Protein AF-A0A173MJW6-F1 (afdb_monomer_lite)

Secondary structure (DSSP, 8-state):
--HHHHHHHHHHHHHHHHHHHHHHHHHHSSPPPPHHHHHHHHHHHHHHHHHHH-HHHHHHHHHHHHHHHHTTSS--SSS----PPEEEETTEEEEPPPP-HHHHHHHHHHHHHHHHHHHHHHHHHHHGGG-

Organism: NCBI:txid477680

Sequence (131 aa):
MNKKTLFRYIPFVIIVIIHLYAWVVIATTDKEPAIGQWAALLLIGVNLLLYIKKMAYGLLATAIILVLSSLSIIEIYAHTITGSFFVRIGQLELATPHIQWRSVGLLVLYCILNFNYWIELYADYKYGENK

Foldseek 3Di:
DDPLLVLLCVLLVVLVVQQVVLVVVCVVDVDDDDPLSVVLVVLSVVLVVVCVVPVVSSLVSSLVSLVCVQLVVHPSHNDDDPDWDWDDDDPDTDTRRDGPVVSVVSSVSSCVSCVVVVVVVVCCVPVVVPD

Structure (mmCIF, N/CA/C/O backbone):
data_AF-A0A173MJW6-F1
#
_entry.id   AF-A0A173MJW6-F1
#
loop_
_atom_site.group_PDB
_atom_site.id
_atom_site.type_symbol
_atom_site.label_atom_id
_atom_site.label_alt_id
_atom_site.label_comp_id
_atom_site.label_asym_id
_atom_site.label_entity_id
_atom_site.label_seq_id
_atom_site.pdbx_PDB_ins_code
_atom_site.Cartn_x
_atom_site.Cartn_y
_atom_site.Cartn_z
_atom_site.occupancy
_atom_site.B_iso_or_equiv
_atom_site.auth_seq_id
_atom_site.auth_comp_id
_atom_site.auth_asym_id
_atom_site.auth_atom_id
_atom_site.pdbx_PDB_model_num
ATOM 1 N N . MET A 1 1 ? -24.423 -1.540 4.050 1.00 59.28 1 MET A N 1
ATOM 2 C CA . MET A 1 1 ? -23.080 -0.987 4.346 1.00 59.28 1 MET A CA 1
ATOM 3 C C . MET A 1 1 ? -23.180 0.532 4.388 1.00 59.28 1 MET A C 1
ATOM 5 O O . MET A 1 1 ? -23.776 1.101 3.483 1.00 59.28 1 MET A O 1
ATOM 9 N N . ASN A 1 2 ? -22.696 1.185 5.447 1.00 78.62 2 ASN A N 1
ATOM 10 C CA . ASN A 1 2 ? -22.814 2.641 5.585 1.00 78.62 2 ASN A CA 1
ATOM 11 C C . ASN A 1 2 ? -21.911 3.339 4.548 1.00 78.62 2 ASN A C 1
ATOM 13 O O . ASN A 1 2 ? -20.800 2.8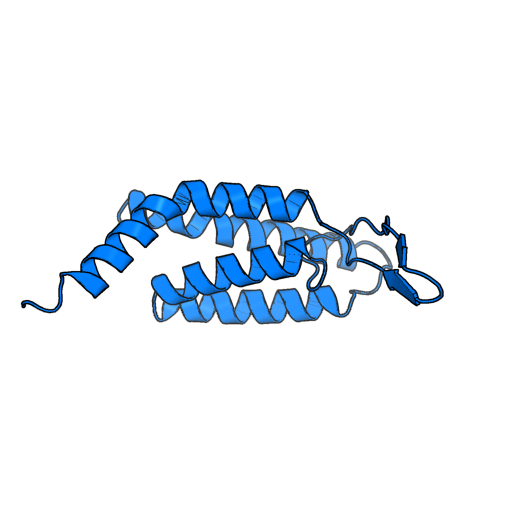66 4.302 1.00 78.62 2 ASN A O 1
ATOM 17 N N . LYS A 1 3 ? -22.353 4.447 3.934 1.00 76.12 3 LYS A N 1
ATOM 18 C CA . LYS A 1 3 ? -21.596 5.124 2.856 1.00 76.12 3 LYS A CA 1
ATOM 19 C C . LYS A 1 3 ? -20.171 5.467 3.302 1.00 76.12 3 LYS A C 1
ATOM 21 O O . LYS A 1 3 ? -19.225 5.223 2.566 1.00 76.12 3 LYS A O 1
ATOM 26 N N . LYS A 1 4 ? -20.010 5.928 4.547 1.00 79.25 4 LYS A N 1
ATOM 27 C CA . LYS A 1 4 ? -18.705 6.241 5.160 1.00 79.25 4 LYS A CA 1
ATOM 28 C C . LYS A 1 4 ? -17.752 5.043 5.193 1.00 79.25 4 LYS A C 1
ATOM 30 O O . LYS A 1 4 ? -16.555 5.213 5.015 1.00 79.25 4 LYS A O 1
ATOM 35 N N . THR A 1 5 ? -18.279 3.838 5.395 1.00 80.81 5 THR A N 1
ATOM 36 C CA . THR A 1 5 ? -17.494 2.600 5.430 1.00 80.81 5 THR A CA 1
ATOM 37 C C . THR A 1 5 ? -16.980 2.238 4.038 1.00 80.81 5 THR A C 1
ATOM 39 O O . THR A 1 5 ? -15.841 1.809 3.922 1.00 80.81 5 THR A O 1
ATOM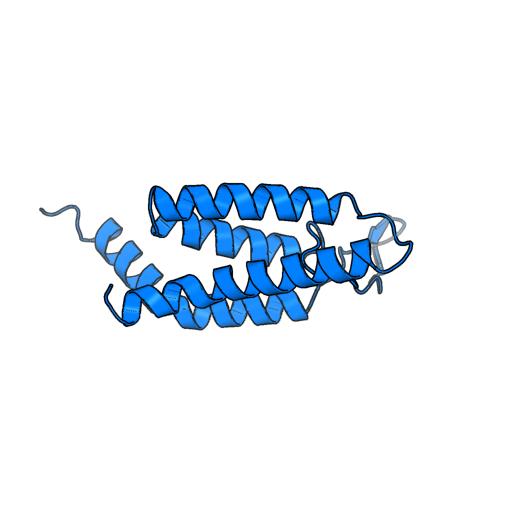 42 N N . LEU A 1 6 ? -17.760 2.492 2.979 1.00 86.50 6 LEU A N 1
ATOM 43 C CA . LEU A 1 6 ? -17.339 2.250 1.594 1.00 86.50 6 LEU A CA 1
ATOM 44 C C . LEU A 1 6 ? -16.127 3.112 1.199 1.00 86.50 6 LEU A C 1
ATOM 46 O O . LEU A 1 6 ? -15.181 2.593 0.612 1.00 86.50 6 LEU A O 1
ATOM 50 N N . PHE A 1 7 ? -16.117 4.398 1.576 1.00 88.69 7 PHE A N 1
ATOM 51 C CA . PHE A 1 7 ? -15.001 5.307 1.268 1.00 88.69 7 PHE A CA 1
ATOM 52 C C . PHE A 1 7 ? -13.658 4.838 1.851 1.00 88.69 7 PHE A C 1
ATOM 54 O O . PHE A 1 7 ? -12.612 5.101 1.264 1.00 88.69 7 PHE A O 1
ATOM 61 N N . ARG A 1 8 ? -13.679 4.083 2.957 1.00 90.62 8 ARG A N 1
ATOM 62 C CA . ARG A 1 8 ? -12.469 3.556 3.610 1.00 90.62 8 ARG A CA 1
ATOM 63 C C . ARG A 1 8 ? -11.777 2.462 2.788 1.00 90.62 8 ARG A C 1
ATOM 65 O O . ARG A 1 8 ? -10.568 2.289 2.900 1.00 90.62 8 ARG A O 1
ATOM 72 N N . TYR A 1 9 ? -12.510 1.755 1.926 1.00 93.31 9 TYR A N 1
ATOM 73 C CA . TYR A 1 9 ? -11.941 0.720 1.054 1.00 93.31 9 TYR A CA 1
ATOM 74 C C . TYR A 1 9 ? -11.323 1.278 -0.227 1.00 93.31 9 TYR A C 1
ATOM 76 O O . TYR A 1 9 ? -10.554 0.572 -0.874 1.00 93.31 9 TYR A O 1
ATOM 84 N N . ILE A 1 10 ? -11.631 2.527 -0.597 1.00 93.94 10 ILE A N 1
ATOM 85 C CA . ILE A 1 10 ? -11.200 3.121 -1.870 1.00 93.94 10 ILE A CA 1
ATOM 86 C C . ILE A 1 10 ? -9.685 2.991 -2.092 1.00 93.94 10 ILE A C 1
ATOM 88 O O . ILE A 1 10 ? -9.309 2.509 -3.160 1.00 93.94 10 ILE A O 1
ATOM 92 N N . PRO A 1 11 ? -8.803 3.327 -1.128 1.00 94.75 11 PRO A N 1
ATOM 93 C CA . PRO A 1 11 ? -7.363 3.201 -1.345 1.00 94.75 11 PRO A CA 1
ATOM 94 C C . PRO A 1 11 ? -6.935 1.767 -1.661 1.00 94.75 11 PRO A C 1
ATOM 96 O O . PRO A 1 11 ? -6.148 1.546 -2.575 1.00 94.75 11 PRO A O 1
ATOM 99 N N . PHE A 1 12 ? -7.492 0.785 -0.950 1.00 96.38 12 PHE A N 1
ATOM 100 C CA . PHE A 1 12 ? -7.180 -0.621 -1.185 1.00 96.38 12 PHE A CA 1
ATOM 101 C C . PHE A 1 12 ? -7.689 -1.100 -2.548 1.00 96.38 12 PHE A C 1
ATOM 103 O O . PHE A 1 12 ? -6.947 -1.739 -3.288 1.00 96.38 12 PHE A O 1
ATOM 110 N N . VAL A 1 13 ? -8.919 -0.737 -2.920 1.00 96.56 13 VAL A N 1
ATOM 111 C CA . VAL A 1 13 ? -9.492 -1.082 -4.230 1.00 96.56 13 VAL A CA 1
ATOM 112 C C . VAL A 1 13 ? -8.651 -0.500 -5.367 1.00 96.56 13 VAL A C 1
ATOM 114 O O . VAL A 1 13 ? -8.372 -1.201 -6.336 1.00 96.56 13 VAL A O 1
ATOM 117 N N . ILE A 1 14 ? -8.190 0.748 -5.236 1.00 96.69 14 ILE A N 1
ATOM 118 C CA . ILE A 1 14 ? -7.301 1.373 -6.222 1.00 96.69 14 ILE A CA 1
ATOM 119 C C . ILE A 1 14 ? -5.988 0.586 -6.349 1.00 96.69 14 ILE A C 1
ATOM 121 O O . ILE A 1 14 ? -5.573 0.297 -7.469 1.00 96.69 14 ILE A O 1
ATOM 125 N N . ILE A 1 15 ? -5.362 0.189 -5.234 1.00 96.38 15 ILE A N 1
ATOM 126 C CA . ILE A 1 15 ? -4.137 -0.634 -5.251 1.00 96.38 15 ILE A CA 1
ATOM 127 C C . ILE A 1 15 ? -4.379 -1.958 -5.981 1.00 96.38 15 ILE A C 1
ATOM 129 O O . ILE A 1 15 ? -3.576 -2.334 -6.832 1.00 96.38 15 ILE A O 1
ATOM 133 N N . VAL A 1 16 ? -5.487 -2.646 -5.684 1.00 97.31 16 VAL A N 1
ATOM 134 C CA . VAL A 1 16 ? -5.846 -3.913 -6.339 1.00 97.31 16 VAL A CA 1
ATOM 135 C C . VAL A 1 16 ? -6.001 -3.717 -7.845 1.00 97.31 16 VAL A C 1
ATOM 137 O O . VAL A 1 16 ? -5.412 -4.470 -8.613 1.00 97.31 16 VAL A O 1
ATOM 140 N N . ILE A 1 17 ? -6.736 -2.691 -8.281 1.00 97.38 17 ILE A N 1
ATOM 141 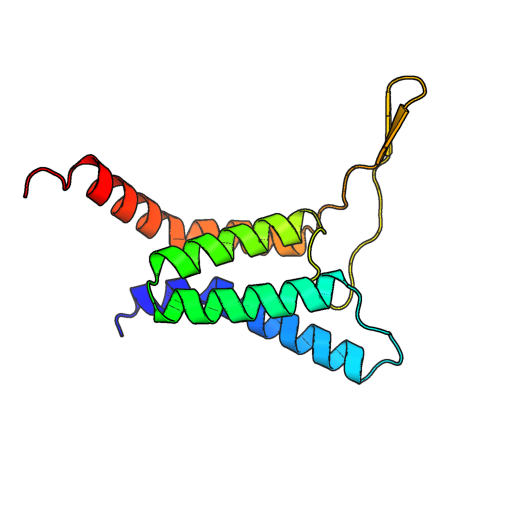C CA . ILE A 1 17 ? -6.948 -2.406 -9.708 1.00 97.38 17 ILE A CA 1
ATOM 142 C C . ILE A 1 17 ? -5.620 -2.104 -10.412 1.00 97.38 17 ILE A C 1
ATOM 144 O O . ILE A 1 17 ? -5.350 -2.665 -11.472 1.00 97.38 17 ILE A O 1
ATOM 148 N N . ILE A 1 18 ? -4.778 -1.251 -9.821 1.00 96.12 18 ILE A N 1
ATOM 149 C CA . ILE A 1 18 ? -3.463 -0.900 -10.375 1.00 96.12 18 ILE A CA 1
ATOM 150 C C . ILE A 1 18 ? -2.580 -2.143 -10.496 1.00 96.12 18 ILE A C 1
ATOM 152 O O . ILE A 1 18 ? -1.939 -2.341 -11.527 1.00 96.12 18 ILE A O 1
ATOM 156 N N . HIS A 1 19 ? -2.565 -2.990 -9.468 1.00 96.19 19 HIS A N 1
ATOM 157 C CA . HIS A 1 19 ? -1.733 -4.184 -9.460 1.00 96.19 19 HIS A CA 1
ATOM 158 C C . HIS A 1 19 ? -2.231 -5.243 -10.448 1.00 96.19 19 HIS A C 1
ATOM 160 O O . HIS A 1 19 ? -1.431 -5.827 -11.172 1.00 96.19 19 HIS A O 1
ATOM 166 N N . LEU A 1 20 ? -3.547 -5.448 -10.555 1.00 96.81 20 LEU A N 1
ATOM 167 C CA . LEU A 1 20 ? -4.129 -6.321 -11.578 1.00 96.81 20 LEU A CA 1
ATOM 168 C C . LEU A 1 20 ? -3.810 -5.820 -12.987 1.00 96.81 20 LEU A C 1
ATOM 170 O O . LEU A 1 20 ? -3.426 -6.610 -13.843 1.00 96.81 20 LEU A O 1
ATOM 174 N N . TYR A 1 21 ? -3.907 -4.510 -13.220 1.00 95.75 21 TYR A N 1
ATOM 175 C CA . TYR A 1 21 ? -3.484 -3.916 -14.484 1.00 95.75 21 TYR A CA 1
ATOM 176 C C . TYR A 1 21 ? -1.997 -4.172 -14.757 1.00 95.75 21 TYR A C 1
ATOM 178 O O . TYR A 1 21 ? -1.635 -4.514 -15.881 1.00 95.75 21 TYR A O 1
ATOM 186 N N . ALA A 1 22 ? -1.138 -4.072 -13.737 1.00 93.94 22 ALA A N 1
ATOM 187 C CA . ALA A 1 22 ? 0.276 -4.386 -13.889 1.00 93.94 22 ALA A CA 1
ATOM 188 C C . ALA A 1 22 ? 0.490 -5.837 -14.346 1.00 93.94 22 ALA A C 1
ATOM 190 O O . ALA A 1 22 ? 1.212 -6.062 -15.314 1.00 93.94 22 ALA A O 1
ATOM 191 N N . TRP A 1 23 ? -0.205 -6.794 -13.725 1.00 95.06 23 TRP A N 1
ATOM 192 C CA . TRP A 1 23 ? -0.183 -8.202 -14.128 1.00 95.06 23 TRP A CA 1
ATOM 193 C C . TRP A 1 23 ? -0.676 -8.431 -15.554 1.00 95.06 23 TRP A C 1
ATOM 195 O O . TRP A 1 23 ? -0.075 -9.219 -16.275 1.00 95.06 23 TRP A O 1
ATOM 205 N N . VAL A 1 24 ? -1.722 -7.725 -15.992 1.00 95.25 24 VAL A N 1
ATOM 206 C CA . VAL A 1 24 ? -2.192 -7.800 -17.385 1.00 95.25 24 VAL A CA 1
ATOM 207 C C . VAL A 1 24 ? -1.112 -7.311 -18.351 1.00 95.25 24 VAL A C 1
ATOM 209 O O . VAL A 1 24 ? -0.854 -7.965 -19.358 1.00 95.25 24 VAL A O 1
ATOM 212 N N . VAL A 1 25 ? -0.441 -6.197 -18.045 1.00 94.06 25 VAL A N 1
ATOM 213 C CA . VAL A 1 25 ? 0.663 -5.686 -18.875 1.00 94.06 25 VAL A CA 1
ATOM 214 C C . VAL A 1 25 ? 1.816 -6.687 -18.929 1.00 94.06 25 VAL A C 1
ATOM 216 O O . VAL A 1 25 ? 2.343 -6.945 -20.004 1.00 94.06 25 VAL A O 1
ATOM 219 N N . ILE A 1 26 ? 2.189 -7.291 -17.802 1.00 92.81 26 ILE A N 1
ATOM 220 C CA . ILE A 1 26 ? 3.262 -8.297 -17.739 1.00 92.81 26 ILE A CA 1
ATOM 221 C C . ILE A 1 26 ? 2.873 -9.574 -18.480 1.00 92.81 26 ILE A C 1
ATOM 223 O O . ILE A 1 26 ? 3.703 -10.165 -19.141 1.00 92.81 26 ILE A O 1
ATOM 227 N N . ALA A 1 27 ? 1.613 -9.998 -18.419 1.00 92.62 27 ALA A N 1
ATOM 228 C CA . ALA A 1 27 ? 1.157 -11.176 -19.153 1.00 92.62 27 ALA A CA 1
ATOM 229 C C . ALA A 1 27 ? 1.080 -10.944 -20.674 1.00 92.62 27 ALA A C 1
ATOM 231 O O . ALA A 1 27 ? 1.077 -11.903 -21.439 1.00 92.62 27 ALA A O 1
ATOM 232 N N . THR A 1 28 ? 0.969 -9.685 -21.112 1.00 94.19 28 THR A N 1
ATOM 233 C CA . THR A 1 28 ? 0.818 -9.302 -22.531 1.00 94.19 28 THR A CA 1
ATOM 234 C C . THR A 1 28 ? 2.091 -8.736 -23.157 1.00 94.19 28 THR A C 1
ATOM 236 O O . THR A 1 28 ? 2.145 -8.552 -24.370 1.00 94.19 28 THR A O 1
ATOM 239 N N . THR A 1 29 ? 3.114 -8.458 -22.353 1.00 88.12 29 THR A N 1
ATOM 240 C CA . THR A 1 29 ? 4.450 -8.074 -22.813 1.00 88.12 29 THR A CA 1
ATOM 241 C C . THR A 1 29 ? 5.409 -9.182 -22.401 1.00 88.12 29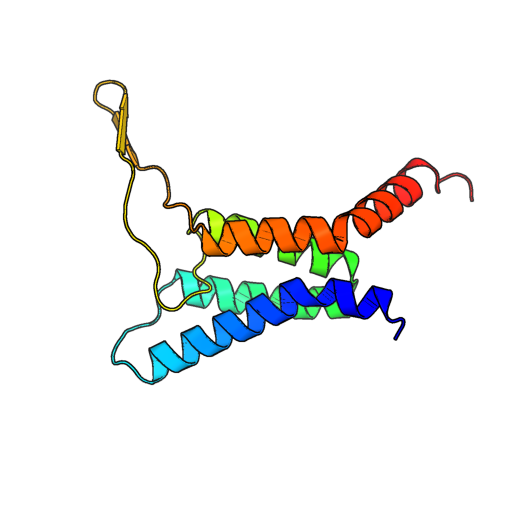 THR A C 1
ATOM 243 O O . THR A 1 29 ? 5.243 -9.716 -21.320 1.00 88.12 29 THR A O 1
ATOM 246 N N . ASP A 1 30 ? 6.414 -9.542 -23.203 1.00 82.12 30 ASP A N 1
ATOM 247 C CA . ASP A 1 30 ? 7.386 -10.611 -22.870 1.00 82.12 30 ASP A CA 1
ATOM 248 C C . ASP A 1 30 ? 8.346 -10.230 -21.714 1.00 82.12 30 ASP A C 1
ATOM 250 O O . ASP A 1 30 ? 9.543 -10.514 -21.733 1.00 82.12 30 ASP A O 1
ATOM 254 N N . LYS A 1 31 ? 7.846 -9.501 -20.715 1.00 84.38 31 LYS A N 1
ATOM 255 C CA . LYS A 1 31 ? 8.555 -9.093 -19.513 1.00 84.38 31 LYS A CA 1
ATOM 256 C C . LYS A 1 31 ? 8.292 -10.105 -18.417 1.00 84.38 31 LYS A C 1
ATOM 258 O O . LYS A 1 31 ? 7.151 -10.457 -18.139 1.00 84.38 31 LYS A O 1
ATOM 263 N N . GLU A 1 32 ? 9.349 -10.505 -17.731 1.00 87.38 32 GLU A N 1
ATOM 264 C CA . GLU A 1 32 ? 9.214 -11.344 -16.549 1.00 87.38 32 GLU A CA 1
ATOM 265 C C . GLU A 1 32 ? 8.780 -10.508 -15.330 1.00 87.38 32 GLU A C 1
ATOM 267 O O . GLU A 1 32 ? 9.250 -9.376 -15.157 1.00 87.38 32 GLU A O 1
ATOM 272 N N . PRO A 1 33 ? 7.888 -11.035 -14.470 1.00 88.44 33 PRO A N 1
ATOM 273 C CA . PRO A 1 33 ? 7.484 -10.356 -13.248 1.00 88.44 33 PRO A CA 1
ATOM 274 C C . PRO A 1 33 ? 8.649 -10.261 -12.260 1.00 88.44 33 PRO A C 1
ATOM 276 O O . PRO A 1 33 ? 9.292 -11.258 -11.925 1.00 88.44 33 PRO A O 1
ATOM 279 N N . ALA A 1 34 ? 8.880 -9.063 -11.729 1.00 88.62 34 ALA A N 1
ATOM 280 C CA . ALA A 1 34 ? 9.902 -8.847 -10.714 1.00 88.62 34 ALA A CA 1
ATOM 281 C C . ALA A 1 34 ? 9.504 -9.486 -9.371 1.00 88.62 34 ALA A C 1
ATOM 283 O O . ALA A 1 34 ? 8.323 -9.597 -9.029 1.00 88.62 34 ALA A O 1
ATOM 284 N N . ILE A 1 35 ? 10.493 -9.827 -8.536 1.00 90.12 35 ILE A N 1
ATOM 285 C CA . ILE A 1 35 ? 10.264 -10.358 -7.176 1.00 90.12 35 ILE A CA 1
ATOM 286 C C . ILE A 1 35 ? 9.364 -9.414 -6.355 1.00 90.12 35 ILE A C 1
ATOM 288 O O . ILE A 1 35 ? 8.489 -9.868 -5.616 1.00 90.12 35 ILE A O 1
ATOM 292 N N . GLY A 1 36 ? 9.523 -8.098 -6.532 1.00 91.75 36 GLY A N 1
ATOM 293 C CA . GLY A 1 36 ? 8.702 -7.086 -5.865 1.00 91.75 36 GLY A CA 1
ATOM 294 C C . GLY A 1 36 ? 7.211 -7.154 -6.219 1.00 91.75 36 GLY A C 1
ATOM 295 O O . GLY A 1 36 ? 6.380 -6.782 -5.389 1.00 91.75 36 GLY A O 1
ATOM 296 N N . GLN A 1 37 ? 6.855 -7.662 -7.403 1.00 93.50 37 GLN A N 1
ATOM 297 C CA . GLN A 1 37 ? 5.463 -7.827 -7.834 1.00 93.50 37 GLN A CA 1
ATOM 298 C C . GLN A 1 37 ? 4.829 -9.074 -7.218 1.00 93.50 37 GLN A C 1
ATOM 300 O O . GLN A 1 37 ? 3.685 -9.021 -6.771 1.00 93.50 37 GLN A O 1
ATOM 305 N N . TRP A 1 38 ? 5.586 -10.168 -7.093 1.00 94.75 38 TRP A N 1
ATOM 306 C CA . TRP A 1 38 ? 5.150 -11.346 -6.337 1.00 94.75 38 TRP A CA 1
ATOM 307 C C . TRP A 1 38 ? 4.939 -11.026 -4.854 1.00 94.75 38 TRP A C 1
ATOM 309 O O . TRP A 1 38 ? 3.926 -11.416 -4.269 1.00 94.75 38 TRP A O 1
ATOM 319 N N . ALA A 1 39 ? 5.856 -10.261 -4.253 1.00 95.50 39 ALA A N 1
ATOM 320 C CA . ALA A 1 39 ? 5.716 -9.790 -2.878 1.00 95.50 39 ALA A CA 1
ATOM 321 C C . ALA A 1 39 ? 4.474 -8.897 -2.703 1.00 95.50 39 ALA A C 1
ATOM 323 O O . ALA A 1 39 ? 3.716 -9.070 -1.745 1.00 95.50 39 ALA A O 1
ATOM 324 N N . ALA A 1 40 ? 4.227 -7.980 -3.647 1.00 96.00 40 ALA A N 1
ATOM 325 C CA . ALA A 1 40 ? 3.026 -7.149 -3.653 1.00 96.00 40 ALA A CA 1
ATOM 326 C C . ALA A 1 40 ? 1.742 -7.990 -3.752 1.00 96.00 40 ALA A C 1
ATOM 328 O O . ALA A 1 40 ? 0.809 -7.751 -2.984 1.00 96.00 40 ALA A O 1
ATOM 329 N N . LEU A 1 41 ? 1.706 -9.003 -4.625 1.00 96.50 41 LEU A N 1
ATOM 330 C CA . LEU A 1 41 ? 0.557 -9.897 -4.783 1.00 96.50 41 LEU A CA 1
ATOM 331 C C . LEU A 1 41 ? 0.221 -10.622 -3.473 1.00 96.50 41 LEU A C 1
ATOM 333 O O . LEU A 1 41 ? -0.935 -10.627 -3.040 1.00 96.50 41 LEU A O 1
ATOM 337 N N . LEU A 1 42 ? 1.238 -11.181 -2.807 1.00 97.44 42 LEU A N 1
ATOM 338 C CA . LEU A 1 42 ? 1.072 -11.856 -1.520 1.00 97.44 42 LEU A CA 1
ATOM 339 C C . LEU A 1 42 ? 0.557 -10.893 -0.443 1.00 97.44 42 LEU A C 1
ATOM 341 O O . LEU A 1 42 ? -0.399 -11.215 0.263 1.00 97.44 42 LEU A O 1
ATOM 345 N N . LEU A 1 43 ? 1.138 -9.693 -0.344 1.00 97.44 43 LEU A N 1
ATOM 346 C CA . LEU A 1 43 ? 0.701 -8.681 0.621 1.00 97.44 43 LEU A CA 1
ATOM 347 C C . LEU A 1 43 ? -0.734 -8.211 0.365 1.00 97.44 43 LEU A C 1
ATOM 349 O O . LEU A 1 43 ? -1.495 -8.058 1.317 1.00 97.44 43 LEU A O 1
ATOM 353 N N . ILE A 1 44 ? -1.129 -8.020 -0.896 1.00 97.50 44 ILE A N 1
ATOM 354 C CA . ILE A 1 44 ? -2.503 -7.656 -1.268 1.00 97.50 44 ILE A CA 1
ATOM 355 C C . ILE A 1 44 ? -3.480 -8.772 -0.876 1.00 97.50 44 ILE A C 1
ATOM 357 O O . ILE A 1 44 ? -4.531 -8.481 -0.300 1.00 97.50 44 ILE A O 1
ATOM 361 N N . GLY A 1 45 ? -3.121 -10.038 -1.114 1.00 97.50 45 GLY A N 1
ATOM 362 C CA . GLY A 1 45 ? -3.920 -11.194 -0.700 1.00 97.50 45 GLY A CA 1
ATOM 363 C C . GLY A 1 45 ? -4.094 -11.280 0.820 1.00 97.50 45 GLY A C 1
ATOM 364 O O . GLY A 1 45 ? -5.215 -11.408 1.313 1.00 97.50 45 GLY A O 1
ATOM 365 N N . VAL A 1 46 ? -3.007 -11.129 1.583 1.00 97.88 46 VAL A N 1
ATOM 366 C CA . VAL A 1 46 ? -3.060 -11.091 3.055 1.00 97.88 46 VAL A CA 1
ATOM 367 C C . VAL A 1 46 ? -3.890 -9.904 3.544 1.00 97.88 46 VAL A C 1
ATOM 369 O O . VAL A 1 46 ? -4.716 -10.060 4.442 1.00 97.88 46 VAL A O 1
ATOM 372 N N . ASN A 1 47 ? -3.729 -8.729 2.936 1.00 97.75 47 ASN A N 1
ATOM 373 C CA . ASN A 1 47 ? -4.484 -7.533 3.295 1.00 97.75 47 ASN A CA 1
ATOM 374 C C . ASN A 1 47 ? -5.996 -7.718 3.075 1.00 97.75 47 ASN A C 1
ATOM 376 O O . ASN A 1 47 ? -6.797 -7.360 3.939 1.00 97.75 47 ASN A O 1
ATOM 380 N N . LEU A 1 48 ? -6.398 -8.370 1.977 1.00 97.00 48 LEU A N 1
ATOM 381 C CA . LEU A 1 48 ? -7.798 -8.733 1.742 1.00 97.00 48 LEU A CA 1
ATOM 382 C C . LEU A 1 48 ? -8.352 -9.611 2.877 1.00 97.00 48 LEU A C 1
ATOM 384 O O . LEU A 1 48 ? -9.434 -9.338 3.399 1.00 97.00 48 LEU A O 1
ATOM 388 N N . LEU A 1 49 ? -7.596 -10.624 3.314 1.00 97.44 49 LEU A N 1
ATOM 389 C CA . LEU A 1 49 ? -7.987 -11.471 4.447 1.00 97.44 49 LEU A CA 1
ATOM 390 C C . LEU A 1 49 ? -8.086 -10.676 5.760 1.00 97.44 49 LEU A C 1
ATOM 392 O O . LEU A 1 49 ? -8.985 -10.924 6.567 1.00 97.44 49 LEU A O 1
ATOM 396 N N . LEU A 1 50 ? -7.199 -9.700 5.979 1.00 97.00 50 LEU A N 1
ATOM 397 C CA . LEU A 1 50 ? -7.265 -8.812 7.142 1.00 97.00 50 LEU A CA 1
ATOM 398 C C . LEU A 1 50 ? -8.519 -7.937 7.118 1.00 97.00 50 LEU A C 1
ATOM 400 O O . LEU A 1 50 ? -9.163 -7.804 8.158 1.00 97.00 50 LEU A O 1
ATOM 404 N N . TYR A 1 51 ? -8.916 -7.414 5.955 1.00 94.25 51 TYR A N 1
ATOM 405 C CA . TYR A 1 51 ? -10.168 -6.668 5.804 1.00 94.25 51 TYR A CA 1
ATOM 406 C C . TYR A 1 51 ? -11.407 -7.495 6.160 1.00 94.25 51 TYR A C 1
ATOM 408 O O . TYR A 1 51 ? -12.338 -6.945 6.749 1.00 94.25 51 TYR A O 1
ATOM 416 N N . ILE A 1 52 ? -11.409 -8.797 5.846 1.00 94.31 52 ILE A N 1
ATOM 417 C CA . ILE A 1 52 ? -12.495 -9.720 6.219 1.00 94.31 52 ILE A CA 1
ATOM 418 C C . ILE A 1 52 ? -12.520 -9.941 7.736 1.00 94.31 52 ILE A C 1
ATOM 420 O O . ILE A 1 52 ? -13.592 -9.964 8.336 1.00 94.31 52 ILE A O 1
ATOM 424 N N . LYS A 1 53 ? -11.348 -10.081 8.374 1.00 94.31 53 LYS A N 1
ATOM 425 C CA . LYS A 1 53 ? -11.254 -10.308 9.825 1.00 94.31 53 LYS A CA 1
ATOM 426 C C . LYS A 1 53 ? -11.600 -9.065 10.641 1.00 94.31 53 LYS A C 1
ATOM 428 O O . LYS A 1 53 ? -12.456 -9.131 11.517 1.00 94.31 53 LYS A O 1
ATOM 433 N N . LYS A 1 54 ? -10.900 -7.951 10.405 1.00 93.62 54 LYS A N 1
ATOM 434 C CA . LYS A 1 54 ? -11.142 -6.654 11.053 1.00 93.62 54 LYS A CA 1
ATOM 435 C C . LYS A 1 54 ? -10.686 -5.517 10.143 1.00 93.62 54 LYS A C 1
ATOM 437 O O . LYS A 1 54 ? -9.507 -5.405 9.812 1.00 93.62 54 LYS A O 1
ATOM 442 N N . MET A 1 55 ? -11.601 -4.594 9.852 1.00 92.19 55 MET A N 1
ATOM 443 C CA . MET A 1 55 ? -11.339 -3.439 8.985 1.00 92.19 55 MET A CA 1
ATOM 444 C C . MET A 1 55 ? -10.124 -2.606 9.434 1.00 92.19 55 MET A C 1
ATOM 446 O O . MET A 1 55 ? -9.357 -2.165 8.587 1.00 92.19 55 MET A O 1
ATOM 450 N N . ALA A 1 56 ? -9.909 -2.437 10.745 1.00 93.12 56 ALA A N 1
ATOM 451 C CA . ALA A 1 56 ? -8.755 -1.708 11.282 1.00 93.12 56 ALA A CA 1
ATOM 452 C C . ALA A 1 56 ? -7.411 -2.310 10.830 1.00 93.12 56 ALA A C 1
ATOM 454 O O . ALA A 1 56 ? -6.509 -1.578 10.426 1.00 93.12 56 ALA A O 1
ATOM 455 N N . TYR A 1 57 ? -7.288 -3.643 10.846 1.00 95.62 57 TYR A N 1
ATOM 456 C CA . TYR A 1 57 ? -6.064 -4.323 10.418 1.00 95.62 57 TYR A CA 1
ATOM 457 C C . TYR A 1 57 ? -5.856 -4.225 8.908 1.00 95.62 57 TYR A C 1
ATOM 459 O O . TYR A 1 57 ? -4.727 -4.019 8.475 1.00 95.62 57 TYR A O 1
ATOM 467 N N . GLY A 1 58 ? -6.929 -4.307 8.114 1.00 96.25 58 GLY A N 1
ATOM 468 C CA . GLY A 1 58 ? -6.846 -4.100 6.665 1.00 96.25 58 GLY A CA 1
ATOM 469 C C . GLY A 1 58 ? -6.431 -2.670 6.297 1.00 96.25 58 GLY A C 1
ATOM 470 O O . GLY A 1 58 ? -5.579 -2.447 5.438 1.00 96.25 58 GLY A O 1
ATOM 471 N N . LEU A 1 59 ? -6.959 -1.668 7.001 1.00 96.19 59 LEU A N 1
ATOM 472 C CA . LEU A 1 59 ? -6.548 -0.277 6.797 1.00 96.19 59 LEU A CA 1
ATOM 473 C C . LEU A 1 59 ? -5.071 -0.072 7.152 1.00 96.19 59 LEU A C 1
ATOM 475 O O . LEU A 1 59 ? -4.324 0.494 6.355 1.00 96.19 59 LEU A O 1
ATOM 479 N N . LEU A 1 60 ? -4.620 -0.602 8.292 1.00 96.56 60 LEU A N 1
ATOM 480 C CA . LEU A 1 60 ? -3.215 -0.523 8.691 1.00 96.56 60 LEU A CA 1
ATOM 481 C C . LEU A 1 60 ? -2.290 -1.205 7.671 1.00 96.56 60 LEU A C 1
ATOM 483 O O . LEU A 1 60 ? -1.293 -0.620 7.252 1.00 96.56 60 LEU A O 1
ATOM 487 N N . ALA A 1 61 ? -2.637 -2.414 7.229 1.00 97.25 61 ALA A N 1
ATOM 488 C CA . ALA A 1 61 ? -1.868 -3.136 6.221 1.00 97.25 61 ALA A CA 1
ATOM 489 C C . ALA A 1 61 ? -1.847 -2.399 4.872 1.00 97.25 61 ALA A C 1
ATOM 491 O O . ALA A 1 61 ? -0.811 -2.364 4.213 1.00 97.25 61 ALA A O 1
ATOM 492 N N . THR A 1 62 ? -2.939 -1.728 4.495 1.00 97.38 62 THR A N 1
ATOM 493 C CA . THR A 1 62 ? -2.980 -0.854 3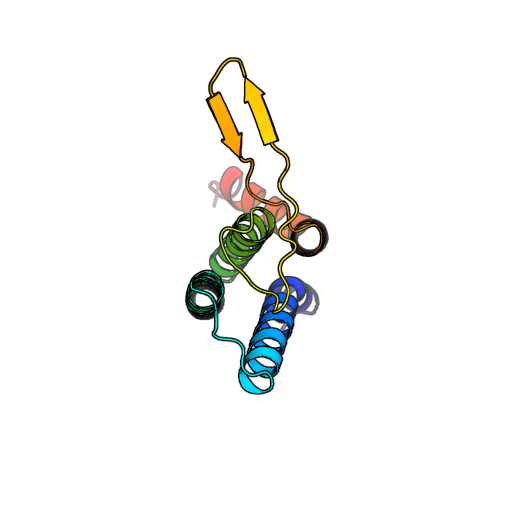.310 1.00 97.38 62 THR A CA 1
ATOM 494 C C . THR A 1 62 ? -1.984 0.299 3.422 1.00 97.38 62 THR A C 1
ATOM 496 O O . THR A 1 62 ? -1.251 0.561 2.469 1.00 97.38 62 THR A O 1
ATOM 499 N N . ALA A 1 63 ? -1.902 0.953 4.585 1.00 96.62 63 ALA A N 1
ATOM 500 C CA . ALA A 1 63 ? -0.903 1.994 4.828 1.00 96.62 63 ALA A CA 1
ATOM 501 C C . ALA A 1 63 ? 0.527 1.448 4.689 1.00 96.62 63 ALA A C 1
ATOM 503 O O . ALA A 1 63 ? 1.356 2.060 4.020 1.00 96.62 63 ALA A O 1
ATOM 504 N N . ILE A 1 64 ? 0.797 0.267 5.258 1.00 97.25 64 ILE A N 1
ATOM 505 C CA . ILE A 1 64 ? 2.106 -0.397 5.167 1.00 97.25 64 ILE A CA 1
ATOM 506 C C . ILE A 1 64 ? 2.461 -0.705 3.708 1.00 97.25 64 ILE A C 1
ATOM 508 O O . ILE A 1 64 ? 3.554 -0.363 3.267 1.00 97.25 64 ILE A O 1
ATOM 512 N N . ILE A 1 65 ? 1.539 -1.285 2.934 1.00 97.25 65 ILE A N 1
ATOM 513 C CA . ILE A 1 65 ? 1.737 -1.569 1.503 1.00 97.25 65 ILE A CA 1
ATOM 514 C C . ILE A 1 65 ? 2.083 -0.286 0.739 1.00 97.25 65 ILE A C 1
ATOM 516 O O . ILE A 1 65 ? 3.023 -0.272 -0.053 1.00 97.25 65 ILE A O 1
ATOM 520 N N . LEU A 1 66 ? 1.368 0.811 0.997 1.00 96.88 66 LEU A N 1
ATOM 521 C CA . LEU A 1 66 ? 1.633 2.094 0.345 1.00 96.88 66 LEU A CA 1
ATOM 522 C C . LEU A 1 66 ? 2.999 2.676 0.723 1.00 96.88 66 LEU A C 1
ATOM 524 O O . LEU A 1 66 ? 3.686 3.204 -0.151 1.00 96.88 66 LEU A O 1
ATOM 528 N N . VAL A 1 67 ? 3.430 2.546 1.981 1.00 96.12 67 VAL A N 1
ATOM 529 C CA . VAL A 1 67 ? 4.774 2.958 2.424 1.00 96.12 67 VAL A CA 1
ATOM 530 C C . VAL A 1 67 ? 5.854 2.112 1.749 1.00 96.12 67 VAL A C 1
ATOM 532 O O . VAL A 1 67 ? 6.767 2.668 1.141 1.00 96.12 67 VAL A O 1
ATOM 535 N N . LEU A 1 68 ? 5.726 0.782 1.780 1.00 95.00 68 LEU A N 1
ATOM 536 C CA . LEU A 1 68 ? 6.674 -0.130 1.131 1.00 95.00 68 LEU A CA 1
ATOM 537 C C . LEU A 1 68 ? 6.768 0.139 -0.372 1.00 95.00 68 LEU A C 1
ATOM 539 O O . LEU A 1 68 ? 7.860 0.153 -0.937 1.00 95.00 68 LEU A O 1
ATOM 543 N N . SER A 1 69 ? 5.632 0.404 -1.016 1.00 94.19 69 SER A N 1
ATOM 544 C CA . SER A 1 69 ? 5.605 0.739 -2.434 1.00 94.19 69 SER A CA 1
ATOM 545 C C . SER A 1 69 ? 6.206 2.116 -2.721 1.00 94.19 69 SER A C 1
ATOM 547 O O . SER A 1 69 ? 6.885 2.287 -3.729 1.00 94.19 69 SER A O 1
ATOM 549 N N . SER A 1 70 ? 6.010 3.093 -1.832 1.00 93.94 70 SER A N 1
ATOM 550 C CA . SER A 1 70 ? 6.618 4.425 -1.954 1.00 93.94 70 SER A CA 1
ATOM 551 C C . SER A 1 70 ? 8.139 4.373 -1.902 1.00 93.94 70 SER A C 1
ATOM 553 O O . SER A 1 70 ? 8.781 5.167 -2.577 1.00 93.94 70 SER A O 1
ATOM 555 N N . LEU A 1 71 ? 8.705 3.416 -1.165 1.00 91.00 71 LEU A N 1
ATOM 556 C CA . LEU A 1 71 ? 10.146 3.170 -1.071 1.00 91.00 71 LEU A CA 1
ATOM 557 C C . LEU A 1 71 ? 10.666 2.177 -2.128 1.00 91.00 71 LEU A C 1
ATOM 559 O O . LEU A 1 71 ? 11.788 1.700 -2.006 1.00 91.00 71 LEU A O 1
ATOM 563 N N . SER A 1 72 ? 9.859 1.815 -3.133 1.00 89.44 72 SER A N 1
ATOM 564 C CA . SER A 1 72 ? 10.188 0.788 -4.140 1.00 89.44 72 SER A CA 1
ATOM 565 C C . SER A 1 72 ? 10.604 -0.576 -3.565 1.00 89.44 72 SER A C 1
ATOM 567 O O . SER A 1 72 ? 11.280 -1.343 -4.242 1.00 89.44 72 SER A O 1
ATOM 569 N N . ILE A 1 73 ? 10.206 -0.909 -2.332 1.00 90.50 73 ILE A N 1
ATOM 570 C CA . ILE A 1 73 ? 10.469 -2.233 -1.741 1.00 90.50 73 ILE A CA 1
ATOM 571 C C . ILE A 1 73 ? 9.539 -3.278 -2.370 1.00 90.50 73 ILE A C 1
ATOM 573 O O . ILE A 1 73 ? 9.924 -4.427 -2.575 1.00 90.50 73 ILE A O 1
ATOM 577 N N . ILE A 1 74 ? 8.309 -2.867 -2.688 1.00 93.88 74 ILE A N 1
ATOM 578 C CA . ILE A 1 74 ? 7.336 -3.676 -3.425 1.00 93.88 74 ILE A CA 1
ATOM 579 C C . ILE A 1 74 ? 6.833 -2.913 -4.646 1.00 93.88 74 ILE A C 1
ATOM 581 O O . ILE A 1 74 ? 6.683 -1.686 -4.626 1.00 93.88 74 ILE A O 1
ATOM 585 N N . GLU A 1 75 ? 6.517 -3.650 -5.702 1.00 92.19 75 GLU A N 1
ATOM 586 C CA . GLU A 1 75 ? 6.152 -3.072 -6.989 1.00 92.19 75 GLU A CA 1
ATOM 587 C C . GLU A 1 75 ? 4.675 -3.327 -7.285 1.00 92.19 75 GLU A C 1
ATOM 589 O O . GLU A 1 75 ? 4.263 -4.435 -7.622 1.00 92.19 75 GLU A O 1
ATOM 594 N N . ILE A 1 76 ? 3.857 -2.280 -7.151 1.00 94.12 76 ILE A N 1
ATOM 595 C CA . ILE A 1 76 ? 2.429 -2.352 -7.492 1.00 94.12 76 ILE A CA 1
ATOM 596 C C . ILE A 1 76 ? 2.149 -1.947 -8.947 1.00 94.12 76 ILE A C 1
ATOM 598 O O . ILE A 1 76 ? 1.066 -2.226 -9.445 1.00 94.12 76 ILE A O 1
ATOM 602 N N . TYR A 1 77 ? 3.109 -1.319 -9.635 1.00 92.44 77 TYR A N 1
ATOM 603 C CA . TYR A 1 77 ? 2.989 -0.854 -11.022 1.00 92.44 77 TYR A CA 1
ATOM 604 C C . TYR A 1 77 ? 3.815 -1.726 -11.977 1.00 92.44 77 TYR A C 1
ATOM 606 O O . TYR A 1 77 ? 4.858 -2.245 -11.592 1.00 92.44 77 TYR A O 1
ATOM 614 N N . ALA A 1 78 ? 3.407 -1.804 -13.250 1.00 85.12 78 ALA A N 1
ATOM 615 C CA . ALA A 1 78 ? 4.181 -2.483 -14.302 1.00 85.12 78 ALA A CA 1
ATOM 616 C C . ALA A 1 78 ? 5.473 -1.747 -14.689 1.00 85.12 78 ALA A C 1
ATOM 618 O O . ALA A 1 78 ? 6.397 -2.346 -15.232 1.00 85.12 78 ALA A O 1
ATOM 619 N N . HIS A 1 79 ? 5.526 -0.437 -14.448 1.00 79.50 79 HIS A N 1
ATOM 620 C CA . HIS A 1 79 ? 6.688 0.392 -14.737 1.00 79.50 79 HIS A CA 1
ATOM 621 C C . HIS A 1 79 ? 7.132 1.084 -13.456 1.00 79.50 79 HIS A C 1
ATOM 623 O O . HIS A 1 79 ? 6.431 1.968 -12.955 1.00 79.50 79 HIS A O 1
ATOM 629 N N . THR A 1 80 ? 8.293 0.689 -12.949 1.00 71.62 80 THR A N 1
ATOM 630 C CA . THR A 1 80 ? 8.973 1.355 -11.843 1.00 71.62 80 THR A CA 1
ATOM 631 C C . THR A 1 80 ? 10.004 2.339 -12.381 1.00 71.62 80 THR A C 1
ATOM 633 O O . THR A 1 80 ? 10.733 2.066 -13.334 1.00 71.62 80 THR A O 1
ATOM 636 N N . ILE A 1 81 ? 10.026 3.542 -11.804 1.00 67.69 81 ILE A N 1
ATOM 637 C CA . ILE A 1 81 ? 11.054 4.540 -12.114 1.00 67.69 81 ILE A CA 1
ATOM 638 C C . ILE A 1 81 ? 12.345 4.114 -11.405 1.00 67.69 81 ILE A C 1
ATOM 640 O O . ILE A 1 81 ? 12.343 3.964 -10.185 1.00 67.69 81 ILE A O 1
ATOM 644 N N . THR A 1 82 ? 13.431 3.949 -12.160 1.00 62.09 82 THR A N 1
ATOM 645 C CA . THR A 1 82 ? 14.749 3.476 -11.689 1.00 62.09 82 THR A CA 1
ATOM 646 C C . THR A 1 82 ? 15.788 4.599 -11.553 1.00 62.09 82 THR A C 1
ATOM 648 O O . THR A 1 82 ? 16.989 4.346 -11.541 1.00 62.09 82 THR A O 1
ATOM 651 N N . GLY A 1 83 ? 15.370 5.866 -11.455 1.00 56.44 83 GLY A N 1
ATOM 652 C CA . GLY A 1 83 ? 16.298 6.996 -11.288 1.00 56.44 83 GLY A CA 1
ATOM 653 C C . GLY A 1 83 ? 16.816 7.097 -9.851 1.00 56.44 83 GLY A C 1
ATOM 654 O O . GLY A 1 83 ? 16.044 7.465 -8.963 1.00 56.44 83 GLY A O 1
ATOM 655 N N . SER A 1 84 ? 18.069 6.712 -9.585 1.00 54.34 84 SER A N 1
ATOM 656 C CA . SER A 1 84 ? 18.650 6.683 -8.230 1.00 54.34 84 SER A CA 1
ATOM 657 C C . SER A 1 84 ? 19.304 8.014 -7.912 1.00 54.34 84 SER A C 1
ATOM 659 O O . SER A 1 84 ? 20.052 8.562 -8.719 1.00 54.34 84 SER A O 1
ATOM 661 N N . PHE A 1 85 ? 19.059 8.514 -6.703 1.00 57.03 85 PHE A N 1
ATOM 662 C CA . PHE A 1 85 ? 19.875 9.574 -6.129 1.00 57.03 85 PHE A CA 1
ATOM 663 C C . PHE A 1 85 ? 21.003 8.929 -5.326 1.00 57.03 85 PHE A C 1
ATOM 665 O O . PHE A 1 85 ? 20.768 8.194 -4.361 1.00 57.03 85 PHE A O 1
ATOM 672 N N . PHE A 1 86 ? 22.234 9.196 -5.751 1.00 60.12 86 PHE A N 1
ATOM 673 C CA . PHE A 1 86 ? 23.433 8.782 -5.038 1.00 60.12 86 PHE A CA 1
ATOM 674 C C . PHE A 1 86 ? 23.838 9.901 -4.085 1.00 60.12 86 PHE A C 1
ATOM 676 O O . PHE A 1 86 ? 24.059 11.035 -4.511 1.00 60.12 86 PHE A O 1
ATOM 683 N N . VAL A 1 87 ? 23.935 9.586 -2.794 1.00 57.25 87 VAL A N 1
ATOM 684 C CA . VAL A 1 87 ? 24.513 10.494 -1.802 1.00 57.25 87 VAL A CA 1
ATOM 685 C C . VAL A 1 87 ? 25.877 9.932 -1.425 1.00 57.25 87 VAL A C 1
ATOM 687 O O . VAL A 1 87 ? 25.979 8.846 -0.852 1.00 57.25 87 VAL A O 1
ATOM 690 N N . ARG A 1 88 ? 26.939 10.659 -1.783 1.00 58.25 88 ARG A N 1
ATOM 691 C CA . ARG A 1 88 ? 28.319 10.281 -1.464 1.00 58.25 88 ARG A CA 1
ATOM 692 C C . ARG A 1 88 ? 28.733 10.943 -0.153 1.00 58.25 88 ARG A C 1
ATOM 694 O O . ARG A 1 88 ? 28.859 12.164 -0.098 1.00 58.25 88 ARG A O 1
ATOM 701 N N . ILE A 1 89 ? 28.959 10.148 0.892 1.00 67.06 89 ILE A N 1
ATOM 702 C CA . ILE A 1 89 ? 29.554 10.611 2.156 1.00 67.06 89 ILE A CA 1
ATOM 703 C C . ILE A 1 89 ? 30.945 9.976 2.255 1.00 67.06 89 ILE A C 1
ATOM 705 O O . ILE A 1 89 ? 31.094 8.800 2.587 1.00 67.06 89 ILE A O 1
ATOM 709 N N . GLY A 1 90 ? 31.986 10.742 1.916 1.00 73.00 90 GLY A N 1
ATOM 710 C CA . GLY A 1 90 ? 33.362 10.235 1.866 1.00 73.00 90 GLY A CA 1
ATOM 711 C C . GLY A 1 90 ? 33.560 9.186 0.763 1.00 73.00 90 GLY A C 1
ATOM 712 O O . GLY A 1 90 ? 33.339 9.477 -0.411 1.00 73.00 90 GLY A O 1
ATOM 713 N N . GLN A 1 91 ? 33.989 7.972 1.132 1.00 69.00 91 GLN A N 1
ATOM 714 C CA . GLN A 1 91 ? 34.120 6.830 0.209 1.00 69.00 91 GLN A CA 1
ATOM 715 C C . GLN A 1 91 ? 32.879 5.920 0.170 1.00 69.00 91 GLN A C 1
ATOM 717 O O . GLN A 1 91 ? 32.839 5.000 -0.643 1.00 69.00 91 GLN A O 1
ATOM 722 N N . LEU A 1 92 ? 31.871 6.160 1.018 1.00 60.47 92 LEU A N 1
ATOM 723 C CA . LEU A 1 92 ? 30.643 5.369 1.030 1.00 60.47 92 LEU A CA 1
ATOM 724 C C . LEU A 1 92 ? 29.640 5.950 0.023 1.00 60.47 92 LEU A C 1
ATOM 726 O O . LEU A 1 92 ? 29.213 7.103 0.151 1.00 60.47 92 LEU A O 1
ATOM 730 N N . GLU A 1 93 ? 29.245 5.145 -0.961 1.00 67.25 93 GLU A N 1
ATOM 731 C CA . GLU A 1 93 ? 28.074 5.419 -1.794 1.00 67.25 93 GLU A CA 1
ATOM 732 C C . GLU A 1 93 ? 26.852 4.750 -1.168 1.00 67.25 93 GLU A C 1
ATOM 734 O O . GLU A 1 93 ? 26.689 3.532 -1.217 1.00 67.25 93 GLU A O 1
ATOM 739 N N . LEU A 1 94 ? 25.990 5.562 -0.553 1.00 65.19 94 LEU A N 1
ATOM 740 C CA . LEU A 1 94 ? 24.672 5.116 -0.119 1.00 65.19 94 LEU A CA 1
ATOM 741 C C . LEU A 1 94 ? 23.682 5.429 -1.240 1.00 65.19 94 LEU A C 1
ATOM 743 O O . LEU A 1 94 ? 23.340 6.588 -1.498 1.00 65.19 94 LEU A O 1
ATOM 747 N N . ALA A 1 95 ? 23.235 4.378 -1.924 1.00 64.75 95 ALA A N 1
ATOM 748 C CA . ALA A 1 95 ? 22.128 4.466 -2.859 1.00 64.75 95 ALA A CA 1
ATOM 749 C C . ALA A 1 95 ? 20.827 4.580 -2.055 1.00 64.75 95 ALA A C 1
ATOM 751 O O . ALA A 1 95 ? 20.445 3.656 -1.335 1.00 64.75 95 ALA A O 1
ATOM 752 N N . THR A 1 96 ? 20.154 5.727 -2.149 1.00 66.12 96 THR A N 1
ATOM 753 C CA . THR A 1 96 ? 18.807 5.845 -1.580 1.00 66.12 96 THR A CA 1
ATOM 754 C C . THR A 1 96 ? 17.818 5.040 -2.427 1.00 66.12 96 THR A C 1
ATOM 756 O O . THR A 1 96 ? 17.903 5.083 -3.659 1.00 66.12 96 THR A O 1
ATOM 759 N N . PRO A 1 97 ? 16.889 4.287 -1.805 1.00 67.81 97 PRO A N 1
ATOM 760 C CA . PRO A 1 97 ? 15.868 3.569 -2.551 1.00 67.81 97 PRO A CA 1
ATOM 761 C C . PRO A 1 97 ? 14.991 4.561 -3.319 1.00 67.81 97 PRO A C 1
ATOM 763 O O . PRO A 1 97 ? 14.674 5.648 -2.830 1.00 67.81 97 PRO A O 1
ATOM 766 N N . HIS A 1 98 ? 14.608 4.191 -4.539 1.00 77.75 98 HIS A N 1
ATOM 767 C CA . HIS A 1 98 ? 13.831 5.061 -5.413 1.00 77.75 98 HIS A CA 1
ATOM 768 C C . HIS A 1 98 ? 12.476 5.393 -4.790 1.00 77.75 98 HIS A C 1
ATOM 770 O O . HIS A 1 98 ? 11.742 4.500 -4.358 1.00 77.75 98 HIS A O 1
ATOM 776 N N . ILE A 1 99 ? 12.110 6.674 -4.799 1.00 86.12 99 ILE A N 1
ATOM 777 C CA . ILE A 1 99 ? 10.796 7.106 -4.324 1.00 86.12 99 ILE A CA 1
ATOM 778 C C . ILE A 1 99 ? 9.783 6.999 -5.468 1.00 86.12 99 ILE A C 1
ATOM 780 O O . ILE A 1 99 ? 9.878 7.714 -6.467 1.00 86.12 99 ILE A O 1
ATOM 784 N N . GLN A 1 100 ? 8.772 6.141 -5.311 1.00 90.00 100 GLN A N 1
ATOM 785 C CA . GLN A 1 100 ? 7.643 6.066 -6.243 1.00 90.00 100 GLN A CA 1
ATOM 786 C C . GLN A 1 100 ? 6.617 7.146 -5.900 1.00 90.00 100 GLN A C 1
ATOM 788 O O . GLN A 1 100 ? 5.685 6.922 -5.125 1.00 90.00 100 GLN A O 1
ATOM 793 N N . TRP A 1 101 ? 6.737 8.318 -6.526 1.00 89.38 101 TRP A N 1
ATOM 794 C CA . TRP A 1 101 ? 5.823 9.446 -6.293 1.00 89.38 101 TRP A CA 1
ATOM 795 C C . TRP A 1 101 ? 4.344 9.107 -6.514 1.00 89.38 101 TRP A C 1
ATOM 797 O O . TRP A 1 101 ? 3.476 9.660 -5.841 1.00 89.38 101 TRP A O 1
ATOM 807 N N . ARG A 1 102 ? 4.040 8.155 -7.406 1.00 92.19 102 ARG A N 1
ATOM 808 C CA . ARG A 1 102 ? 2.669 7.661 -7.610 1.00 92.19 102 ARG A CA 1
ATOM 809 C C . ARG A 1 102 ? 2.130 6.949 -6.364 1.00 92.19 102 ARG A C 1
ATOM 811 O O . ARG A 1 102 ? 1.000 7.205 -5.959 1.00 92.19 102 ARG A O 1
ATOM 818 N N . SER A 1 103 ? 2.944 6.113 -5.716 1.00 94.00 103 SER A N 1
ATOM 819 C CA . SER A 1 103 ? 2.595 5.473 -4.438 1.00 94.00 103 SER A CA 1
ATOM 820 C C . SER A 1 103 ? 2.496 6.483 -3.300 1.00 94.00 103 SER A C 1
ATOM 822 O O . SER A 1 103 ? 1.579 6.379 -2.489 1.00 94.00 103 SER A O 1
ATOM 824 N N . VAL A 1 104 ? 3.361 7.503 -3.285 1.00 94.06 104 VAL A N 1
ATOM 825 C CA . VAL A 1 104 ? 3.270 8.609 -2.317 1.00 94.06 104 VAL A CA 1
ATOM 826 C C . VAL A 1 104 ? 1.938 9.350 -2.466 1.00 94.06 104 VAL A C 1
ATOM 828 O O . VAL A 1 104 ? 1.266 9.612 -1.472 1.00 94.06 104 VAL A O 1
ATOM 831 N N . GLY A 1 105 ? 1.498 9.626 -3.698 1.00 95.12 105 GLY A N 1
ATOM 832 C CA . GLY A 1 105 ? 0.187 10.229 -3.957 1.00 95.12 105 GLY A CA 1
ATOM 833 C C . GLY A 1 105 ? -0.976 9.385 -3.421 1.00 95.12 105 GLY A C 1
ATOM 834 O O . GLY A 1 105 ? -1.887 9.917 -2.786 1.00 95.12 105 GLY A O 1
ATOM 835 N N . LEU A 1 106 ? -0.919 8.059 -3.599 1.00 95.69 106 LEU A N 1
ATOM 836 C CA . LEU A 1 106 ? -1.909 7.141 -3.024 1.00 95.69 106 LEU A CA 1
ATOM 837 C C . LEU A 1 106 ? -1.857 7.099 -1.492 1.00 95.69 106 LEU A C 1
ATOM 839 O O . LEU A 1 106 ? -2.906 7.001 -0.858 1.00 95.69 106 LEU A O 1
ATOM 843 N N . LEU A 1 107 ? -0.669 7.206 -0.892 1.00 96.06 107 LEU A N 1
ATOM 844 C CA . LEU A 1 107 ? -0.503 7.302 0.558 1.00 96.06 107 LEU A CA 1
ATOM 845 C C . LEU A 1 107 ? -1.149 8.578 1.112 1.00 96.06 107 LEU A C 1
ATOM 847 O O . LEU A 1 107 ? -1.877 8.516 2.100 1.00 96.06 107 LEU A O 1
ATOM 851 N N . VAL A 1 108 ? -0.960 9.720 0.444 1.00 96.75 108 VAL A N 1
ATOM 852 C CA . VAL A 1 108 ? -1.620 10.982 0.815 1.00 96.75 108 VAL A CA 1
ATOM 853 C C . VAL A 1 108 ? -3.140 10.854 0.707 1.00 96.75 108 VAL A C 1
ATOM 855 O O . VAL A 1 108 ? -3.853 11.211 1.646 1.00 96.75 108 VAL A O 1
ATOM 858 N N . LEU A 1 109 ? -3.648 10.286 -0.392 1.00 95.19 109 LEU A N 1
ATOM 859 C CA . LEU A 1 109 ? -5.081 10.033 -0.564 1.00 95.19 109 LEU A CA 1
ATOM 860 C C . LEU A 1 109 ? -5.632 9.114 0.536 1.00 95.19 109 LEU A C 1
ATOM 862 O O . LEU A 1 109 ? -6.691 9.385 1.102 1.00 95.19 109 LEU A O 1
ATOM 866 N N . TYR A 1 110 ? -4.904 8.045 0.865 1.00 96.50 110 TYR A N 1
ATOM 867 C CA . TYR A 1 110 ? -5.247 7.138 1.955 1.00 96.50 110 TYR A CA 1
ATOM 868 C C . TYR A 1 110 ? -5.364 7.882 3.288 1.00 96.50 110 TYR A C 1
ATOM 870 O O . TYR A 1 110 ? -6.359 7.692 3.995 1.00 96.50 110 TYR A O 1
ATOM 878 N N . CYS A 1 111 ? -4.390 8.742 3.605 1.00 95.62 111 CYS A N 1
ATOM 879 C CA . CYS A 1 111 ? -4.407 9.555 4.813 1.00 95.62 111 CYS A CA 1
ATOM 880 C C . CYS A 1 111 ? -5.645 10.450 4.840 1.00 95.62 111 CYS A C 1
ATOM 882 O O . CYS A 1 111 ? -6.391 10.384 5.807 1.00 95.62 111 CYS A O 1
ATOM 884 N N . ILE A 1 112 ? -5.931 11.200 3.772 1.00 95.00 112 ILE A N 1
ATOM 885 C CA . ILE A 1 112 ? -7.096 12.101 3.703 1.00 95.00 112 ILE A CA 1
ATOM 886 C C . ILE A 1 112 ? -8.411 11.341 3.937 1.00 95.00 112 ILE A C 1
ATOM 888 O O . ILE A 1 112 ? -9.246 11.773 4.730 1.00 95.00 112 ILE A O 1
ATOM 892 N N . LEU A 1 113 ? -8.595 10.193 3.278 1.00 93.94 113 LEU A N 1
ATOM 893 C CA . LEU A 1 113 ? -9.846 9.430 3.353 1.00 93.94 113 LEU A CA 1
ATOM 894 C C . LEU A 1 113 ? -10.050 8.721 4.699 1.00 93.94 113 LEU A C 1
ATOM 896 O O . LEU A 1 113 ? -11.191 8.506 5.111 1.00 93.94 113 LEU A O 1
ATOM 900 N N . ASN A 1 114 ? -8.965 8.351 5.384 1.00 94.75 114 ASN A N 1
ATOM 901 C CA . ASN A 1 114 ? -9.027 7.555 6.612 1.00 94.75 114 ASN A CA 1
ATOM 902 C C . ASN A 1 114 ? -8.622 8.324 7.875 1.00 94.75 114 ASN A C 1
ATOM 904 O O . ASN A 1 114 ? -8.705 7.761 8.963 1.00 94.75 114 ASN A O 1
ATOM 908 N N . PHE A 1 115 ? -8.238 9.599 7.769 1.00 93.00 115 PHE A N 1
ATOM 909 C CA . PHE A 1 115 ? -7.754 10.407 8.893 1.00 93.00 115 PHE A CA 1
ATOM 910 C C . PHE A 1 115 ? -8.728 10.415 10.074 1.00 93.00 115 PHE A C 1
ATOM 912 O O . PHE A 1 115 ? -8.364 10.050 11.189 1.00 93.00 115 PHE A O 1
ATOM 919 N N . ASN A 1 116 ? -9.995 10.740 9.807 1.00 91.06 116 ASN A N 1
ATOM 920 C CA . ASN A 1 116 ? -11.030 10.796 10.841 1.00 91.06 116 ASN A CA 1
ATOM 921 C C . ASN A 1 116 ? -11.242 9.438 11.517 1.00 91.06 116 ASN A C 1
ATOM 923 O O . ASN A 1 116 ? -11.443 9.383 12.722 1.00 91.06 116 ASN A O 1
ATOM 927 N N . TYR A 1 117 ? -11.145 8.339 10.762 1.00 91.56 117 TYR A N 1
ATOM 928 C CA . TYR A 1 117 ? -11.272 6.999 11.331 1.00 91.56 117 TYR A CA 1
ATOM 929 C C . TYR A 1 117 ? -10.137 6.682 12.307 1.00 91.56 117 TYR A C 1
ATOM 931 O O . TYR A 1 117 ? -10.382 6.108 13.362 1.00 91.56 117 TYR A O 1
ATOM 939 N N . TRP A 1 118 ? -8.904 7.068 11.975 1.00 93.06 118 TRP A N 1
ATOM 940 C CA . TRP A 1 118 ? -7.765 6.866 12.868 1.00 93.06 118 TRP A CA 1
ATOM 941 C C . TRP A 1 118 ? -7.865 7.712 14.137 1.00 93.06 118 TRP A C 1
ATOM 943 O O . TRP A 1 118 ? -7.520 7.223 15.210 1.00 93.06 118 TRP A O 1
ATOM 953 N N . ILE A 1 119 ? -8.384 8.940 14.034 1.00 92.69 119 ILE A N 1
ATOM 954 C CA . ILE A 1 119 ? -8.663 9.787 15.202 1.00 92.69 119 ILE A CA 1
ATOM 955 C C . ILE A 1 119 ? -9.730 9.153 16.094 1.00 92.69 119 ILE A C 1
ATOM 957 O O . ILE A 1 119 ? -9.508 9.040 17.296 1.00 92.69 119 ILE A O 1
ATOM 961 N N . GLU A 1 120 ? -10.857 8.729 15.514 1.00 90.81 120 GLU A N 1
ATOM 962 C CA . GLU A 1 120 ? -11.940 8.049 16.238 1.00 90.81 120 GLU A CA 1
ATOM 963 C C . GLU A 1 120 ? -11.399 6.809 16.964 1.00 90.81 120 GLU A C 1
ATOM 965 O O . GLU A 1 120 ? -11.559 6.681 18.174 1.00 90.81 120 GLU A O 1
ATOM 970 N N . LEU A 1 121 ? -10.657 5.953 16.254 1.00 90.38 121 LEU A N 1
ATOM 971 C CA . LEU A 1 121 ? -10.076 4.736 16.821 1.00 90.38 121 LEU A CA 1
ATOM 972 C C . LEU A 1 121 ? -9.082 5.030 17.958 1.00 90.38 121 LEU A C 1
ATOM 974 O O . LEU A 1 121 ? -9.062 4.316 18.960 1.00 90.38 121 LEU A O 1
ATOM 978 N N . TYR A 1 122 ? -8.250 6.067 17.816 1.00 91.62 122 TYR A N 1
ATOM 979 C CA . TYR A 1 122 ? -7.311 6.478 18.862 1.00 91.62 122 TYR A CA 1
ATOM 980 C C . TYR A 1 122 ? -8.034 7.038 20.093 1.00 91.62 122 TYR A C 1
ATOM 982 O O . TYR A 1 122 ? -7.650 6.731 21.222 1.00 91.62 122 TYR A O 1
ATOM 990 N N . ALA A 1 123 ? -9.080 7.842 19.890 1.00 91.56 123 ALA A N 1
ATOM 991 C CA . ALA A 1 123 ? -9.890 8.379 20.976 1.00 91.56 123 ALA A CA 1
ATOM 992 C C . ALA A 1 123 ? -10.612 7.258 21.737 1.00 91.56 123 ALA A C 1
ATOM 994 O O . ALA A 1 123 ? -10.569 7.244 22.965 1.00 91.56 123 ALA A O 1
ATOM 995 N N . ASP A 1 124 ? -11.186 6.288 21.022 1.00 90.25 124 ASP A N 1
ATOM 996 C CA . ASP A 1 124 ? -11.822 5.113 21.621 1.00 90.25 124 ASP A CA 1
ATOM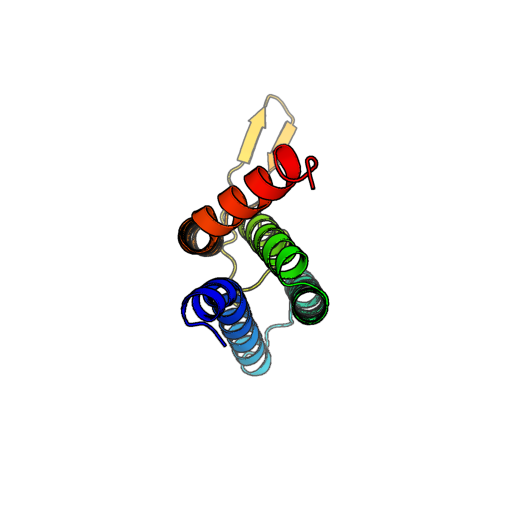 997 C C . ASP A 1 124 ? -10.819 4.291 22.439 1.00 90.25 124 ASP A C 1
ATOM 999 O O . ASP A 1 124 ? -11.121 3.888 23.556 1.00 90.25 124 ASP A O 1
ATOM 1003 N N . TYR A 1 125 ? -9.597 4.094 21.936 1.00 89.06 125 TYR A N 1
ATOM 1004 C CA . TYR A 1 125 ? -8.551 3.391 22.683 1.00 89.06 125 TYR A CA 1
ATOM 1005 C C . TYR A 1 125 ? -8.118 4.148 23.949 1.00 89.06 125 TYR A C 1
ATOM 1007 O O . TYR A 1 125 ? -7.919 3.544 24.996 1.00 89.06 125 TYR A O 1
ATOM 1015 N N . LYS A 1 126 ? -7.969 5.476 23.869 1.00 90.44 126 LYS A N 1
ATOM 1016 C CA . LYS A 1 126 ? -7.436 6.297 24.967 1.00 90.44 126 LYS A CA 1
ATOM 1017 C C . LYS A 1 126 ? -8.468 6.645 26.042 1.00 90.44 126 LYS A C 1
ATOM 1019 O O . LYS A 1 126 ? -8.107 6.780 27.206 1.00 90.44 126 LYS A O 1
ATOM 1024 N N . TYR A 1 127 ? -9.719 6.866 25.649 1.00 90.38 127 TYR A N 1
ATOM 1025 C CA . TYR A 1 127 ? -10.782 7.360 26.533 1.00 90.38 127 TYR A CA 1
ATOM 1026 C C . TYR A 1 127 ? -11.906 6.337 26.748 1.00 90.38 127 TYR A C 1
ATOM 1028 O O . TYR A 1 127 ? -12.743 6.531 27.630 1.00 90.38 127 TYR A O 1
ATOM 1036 N N . GLY A 1 128 ? -11.939 5.260 25.958 1.00 69.25 128 GLY A N 1
ATOM 1037 C CA . GLY A 1 128 ? -12.955 4.212 26.032 1.00 69.25 128 GLY A CA 1
ATOM 1038 C C . GLY A 1 128 ? -12.735 3.171 27.129 1.00 69.25 128 GLY A C 1
ATOM 1039 O O . GLY A 1 128 ? -13.655 2.401 27.377 1.00 69.25 128 GLY A O 1
ATOM 1040 N N . GLU A 1 129 ? -11.601 3.176 27.842 1.00 57.62 129 GLU A N 1
ATOM 1041 C CA . GLU A 1 129 ? -11.358 2.292 29.004 1.00 57.62 129 GLU A CA 1
ATOM 1042 C C . GLU A 1 129 ? -12.236 2.608 30.241 1.00 57.62 129 GLU A C 1
ATOM 1044 O O . GLU A 1 129 ? -12.107 1.954 31.270 1.00 57.62 129 GLU A O 1
ATOM 1049 N N . ASN A 1 130 ? -13.176 3.559 30.154 1.00 50.31 130 ASN A N 1
ATOM 1050 C CA . ASN A 1 130 ? -14.143 3.870 31.218 1.00 50.31 130 ASN A CA 1
ATOM 1051 C C . ASN A 1 130 ? -15.553 3.281 30.984 1.00 50.31 130 ASN A C 1
ATOM 1053 O O . ASN A 1 130 ? -16.542 3.874 31.425 1.00 50.31 130 ASN A O 1
ATOM 1057 N N . LYS A 1 131 ? -15.683 2.148 30.282 1.00 45.69 131 LYS A N 1
ATOM 1058 C CA . LYS A 1 131 ? -16.955 1.410 30.163 1.00 45.69 131 LYS A CA 1
ATOM 1059 C C . LYS A 1 131 ? -16.797 -0.083 30.387 1.00 45.69 131 LYS A C 1
ATOM 1061 O O . LYS A 1 131 ? -15.911 -0.678 29.741 1.00 45.69 131 LYS A O 1
#

pLDDT: mean 87.39, std 12.77, range [45.69, 97.88]

Radius of gyration: 17.6 Å; chains: 1; bounding box: 57×24×54 Å